Protein AF-A0AAW4WTF5-F1 (afdb_monomer)

pLDDT: mean 86.87, std 12.01, range [52.06, 96.31]

Radius of gyration: 11.49 Å; Cα contacts (8 Å, |Δi|>4):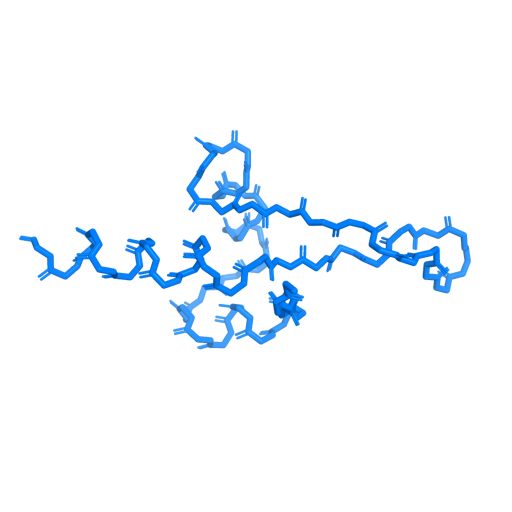 73; chains: 1; bounding box: 23×27×27 Å

Mean predicted aligned error: 4.82 Å

Secondary structure (DSSP, 8-state):
--EEEHHHHHHHHT--HHHHHHHHHHTSS-EE--SB-GGG-B--EEEHHHHHHHHHHHT-

InterPro domains:
  IPR041657 Helix-turn-helix domain, group 17 [PF12728] (3-41)

Structure (mmCIF, N/CA/C/O backbone):
data_AF-A0AAW4WTF5-F1
#
_entry.id   AF-A0AAW4WTF5-F1
#
loop_
_atom_site.group_PDB
_atom_site.id
_atom_site.type_symbol
_atom_site.label_atom_id
_atom_site.label_alt_id
_atom_site.label_comp_id
_atom_site.label_asym_id
_atom_site.label_entity_id
_atom_site.label_seq_id
_atom_site.pdbx_PDB_ins_code
_atom_site.Cartn_x
_atom_site.Cartn_y
_atom_site.Cartn_z
_atom_site.occupancy
_atom_site.B_iso_or_equiv
_atom_site.auth_seq_id
_atom_site.auth_comp_id
_atom_site.auth_asym_id
_atom_site.auth_atom_id
_atom_site.pdbx_PDB_model_num
ATOM 1 N N . MET A 1 1 ? 10.449 10.360 -6.718 1.00 72.44 1 MET A N 1
ATOM 2 C CA . MET A 1 1 ? 9.274 9.693 -6.120 1.00 72.44 1 MET A CA 1
ATOM 3 C C . MET A 1 1 ? 9.795 8.577 -5.233 1.00 72.44 1 MET A C 1
ATOM 5 O O . MET A 1 1 ? 10.526 7.739 -5.743 1.00 72.44 1 MET A O 1
ATOM 9 N N . GLU A 1 2 ? 9.512 8.605 -3.931 1.00 89.12 2 GLU A N 1
ATOM 10 C CA . GLU A 1 2 ? 9.974 7.559 -3.007 1.00 89.12 2 GLU A CA 1
ATOM 11 C C . GLU A 1 2 ? 9.027 6.357 -3.018 1.00 89.12 2 GLU A C 1
ATOM 13 O O . GLU A 1 2 ? 7.801 6.512 -2.977 1.00 89.12 2 GLU A O 1
ATOM 18 N N . LEU A 1 3 ? 9.611 5.160 -3.088 1.00 91.81 3 LEU A N 1
ATOM 19 C CA . LEU A 1 3 ? 8.907 3.889 -3.200 1.00 91.81 3 LEU A CA 1
ATOM 20 C C . LEU A 1 3 ? 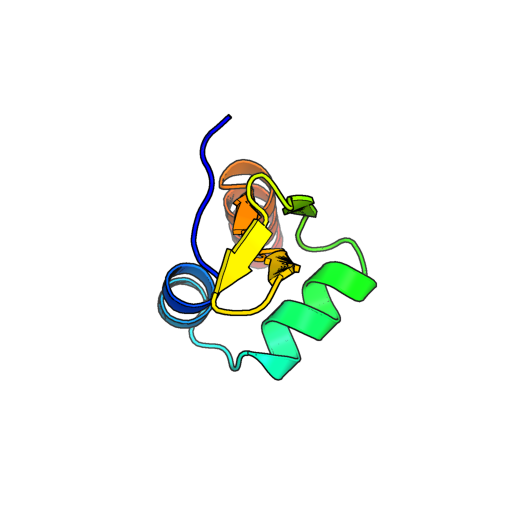9.272 2.980 -2.026 1.00 91.81 3 LEU A C 1
ATOM 22 O O . LEU A 1 3 ? 10.446 2.769 -1.731 1.00 91.81 3 LEU A O 1
ATOM 26 N N . LEU A 1 4 ? 8.254 2.406 -1.398 1.00 91.56 4 LEU A N 1
ATOM 27 C CA . LEU A 1 4 ? 8.347 1.471 -0.286 1.00 91.56 4 LEU A CA 1
ATOM 28 C C . LEU A 1 4 ? 8.024 0.061 -0.776 1.00 91.56 4 LEU A C 1
ATOM 30 O O . LEU A 1 4 ? 7.152 -0.129 -1.626 1.00 91.56 4 LEU A O 1
ATOM 34 N N . SER A 1 5 ? 8.708 -0.947 -0.240 1.00 91.56 5 SER A N 1
ATOM 35 C CA . SER A 1 5 ? 8.325 -2.331 -0.509 1.00 91.56 5 SER A CA 1
ATOM 36 C C . SER A 1 5 ? 6.994 -2.653 0.175 1.00 91.56 5 SER A C 1
ATOM 38 O O . SER A 1 5 ? 6.612 -2.036 1.171 1.00 91.56 5 SER A O 1
ATOM 40 N N . VAL A 1 6 ? 6.285 -3.661 -0.338 1.00 91.75 6 VAL A N 1
ATOM 41 C CA . VAL A 1 6 ? 5.047 -4.146 0.294 1.00 91.75 6 VAL A CA 1
ATOM 42 C C . VAL A 1 6 ? 5.294 -4.597 1.738 1.00 91.75 6 VAL A C 1
ATOM 44 O O . VAL A 1 6 ? 4.435 -4.377 2.581 1.00 91.75 6 VAL A O 1
ATOM 47 N N . GLU A 1 7 ? 6.457 -5.185 2.028 1.00 92.31 7 GLU A N 1
ATOM 48 C CA . GLU A 1 7 ? 6.845 -5.621 3.378 1.00 92.31 7 GLU A CA 1
ATOM 49 C C . GLU A 1 7 ? 6.975 -4.433 4.335 1.00 92.31 7 GLU A C 1
ATOM 51 O O . GLU A 1 7 ? 6.358 -4.438 5.394 1.00 92.31 7 GLU A O 1
ATOM 56 N N . VAL A 1 8 ? 7.651 -3.358 3.915 1.00 93.62 8 VAL A N 1
ATOM 57 C CA . VAL A 1 8 ? 7.760 -2.135 4.725 1.00 93.62 8 VAL A CA 1
ATOM 58 C C . VAL A 1 8 ? 6.379 -1.543 5.013 1.00 93.62 8 VAL A C 1
ATOM 60 O O . VAL A 1 8 ? 6.095 -1.155 6.141 1.00 93.62 8 VAL A O 1
ATOM 63 N N . VAL A 1 9 ? 5.480 -1.509 4.025 1.00 94.19 9 VAL A N 1
ATOM 64 C CA . VAL A 1 9 ? 4.116 -0.992 4.229 1.00 94.19 9 VAL A CA 1
ATOM 65 C C . VAL A 1 9 ? 3.287 -1.892 5.149 1.00 94.19 9 VAL A C 1
ATOM 67 O O . VAL A 1 9 ? 2.489 -1.383 5.936 1.00 94.19 9 VAL A O 1
ATOM 70 N N . MET A 1 10 ? 3.472 -3.213 5.082 1.00 95.25 10 MET A N 1
ATOM 71 C CA . MET A 1 10 ? 2.835 -4.145 6.016 1.00 95.25 10 MET A CA 1
ATOM 72 C C . MET A 1 10 ? 3.248 -3.848 7.457 1.00 95.25 10 MET A C 1
ATOM 74 O O . MET A 1 10 ? 2.370 -3.738 8.315 1.00 95.25 10 MET A O 1
ATOM 78 N N . ASP A 1 11 ? 4.546 -3.661 7.695 1.00 94.94 11 ASP A N 1
ATOM 79 C CA . ASP A 1 11 ? 5.087 -3.370 9.023 1.00 94.94 11 ASP A CA 1
ATOM 80 C C . ASP A 1 11 ? 4.631 -1.994 9.526 1.00 94.94 11 ASP A C 1
ATOM 82 O O . ASP A 1 11 ? 4.163 -1.872 10.657 1.00 94.94 11 ASP A O 1
ATOM 86 N N . MET A 1 12 ? 4.675 -0.966 8.671 1.00 92.56 12 MET A N 1
ATOM 87 C CA . MET A 1 12 ? 4.248 0.396 9.023 1.00 92.56 12 MET A CA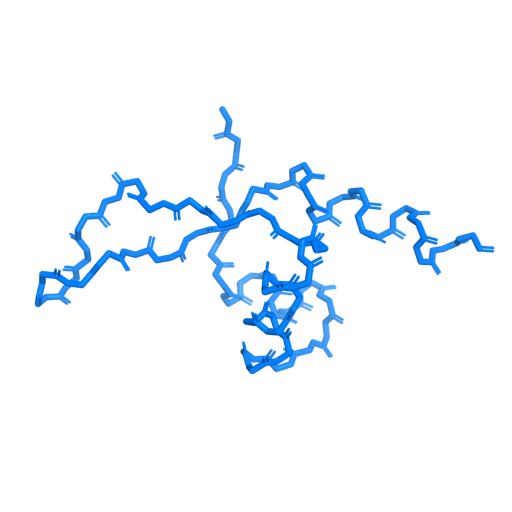 1
ATOM 88 C C . MET A 1 12 ? 2.768 0.483 9.401 1.00 92.56 12 MET A C 1
ATOM 90 O O . MET A 1 12 ? 2.400 1.230 10.306 1.00 92.56 12 MET A O 1
ATOM 94 N N . LEU A 1 13 ? 1.906 -0.239 8.683 1.00 92.56 13 LEU A N 1
ATOM 95 C CA . LEU A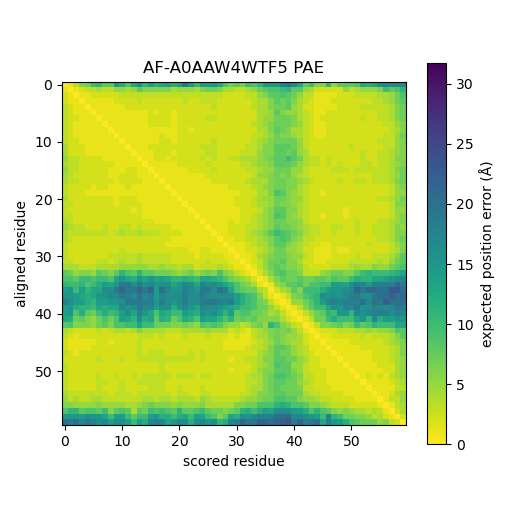 1 13 ? 0.460 -0.190 8.899 1.00 92.56 13 LEU A CA 1
ATOM 96 C C . LEU A 1 13 ? -0.033 -1.272 9.870 1.00 92.56 13 LEU A C 1
ATOM 98 O O . LEU A 1 13 ? -1.205 -1.248 10.250 1.00 92.56 13 LEU A O 1
ATOM 102 N N . GLY A 1 14 ? 0.821 -2.229 10.247 1.00 94.56 14 GLY A N 1
ATOM 103 C CA . GLY A 1 14 ? 0.447 -3.381 11.067 1.00 94.56 14 GLY A CA 1
ATOM 104 C C . GLY A 1 14 ? -0.588 -4.286 10.390 1.00 94.56 14 GLY A C 1
ATOM 105 O O . GLY A 1 14 ? -1.503 -4.785 11.046 1.00 94.56 14 GLY A O 1
ATOM 106 N N . VAL A 1 15 ? -0.501 -4.468 9.066 1.00 94.94 15 VAL A N 1
ATOM 107 C CA . VAL A 1 15 ? -1.499 -5.223 8.284 1.00 94.94 15 VAL A CA 1
ATOM 108 C C . VAL A 1 15 ? -0.879 -6.302 7.404 1.00 94.94 15 VAL A C 1
ATOM 110 O O . VAL A 1 15 ? 0.294 -6.286 7.055 1.00 94.94 15 VAL A O 1
ATOM 113 N N . THR A 1 16 ? -1.710 -7.251 6.974 1.00 96.25 16 THR A N 1
ATOM 114 C CA . THR A 1 16 ? -1.272 -8.333 6.085 1.00 96.25 16 THR A CA 1
ATOM 115 C C . THR A 1 16 ? -1.073 -7.865 4.642 1.00 96.25 16 THR A C 1
ATOM 117 O O . THR A 1 16 ? -1.724 -6.930 4.169 1.00 96.25 16 THR A O 1
ATOM 120 N N . ARG A 1 17 ? -0.288 -8.624 3.868 1.00 93.88 17 ARG A N 1
ATOM 121 C CA . ARG A 1 17 ? -0.132 -8.429 2.415 1.00 93.88 17 ARG A CA 1
ATOM 122 C C . ARG A 1 17 ? -1.463 -8.383 1.659 1.00 93.88 17 ARG A C 1
ATOM 124 O O . ARG A 1 17 ? -1.627 -7.612 0.711 1.00 93.88 17 ARG A O 1
ATOM 131 N N . ARG A 1 18 ? -2.423 -9.224 2.065 1.00 96.00 18 ARG A N 1
ATOM 132 C CA . ARG A 1 18 ? -3.768 -9.262 1.471 1.00 96.00 18 ARG A CA 1
ATOM 133 C C . ARG A 1 18 ? -4.502 -7.949 1.718 1.00 96.00 18 ARG A C 1
ATOM 135 O O . ARG A 1 18 ? -5.145 -7.440 0.804 1.00 96.00 18 ARG A O 1
ATOM 142 N N . THR A 1 19 ? -4.369 -7.389 2.917 1.00 95.69 19 THR A N 1
ATOM 143 C CA . THR A 1 19 ? -4.922 -6.075 3.258 1.00 95.69 19 THR A CA 1
ATOM 144 C C . THR A 1 19 ? -4.301 -4.987 2.394 1.00 95.69 19 THR A C 1
ATOM 146 O O . THR A 1 19 ? -5.047 -4.259 1.751 1.00 95.69 19 THR A O 1
ATOM 149 N N . VAL A 1 20 ? -2.970 -4.948 2.271 1.00 94.62 20 VAL A N 1
ATOM 150 C CA . VAL A 1 20 ? -2.278 -3.983 1.398 1.00 94.62 20 VAL A CA 1
ATOM 151 C C . VAL A 1 20 ? -2.773 -4.082 -0.051 1.00 94.62 20 VAL A C 1
ATOM 153 O O . VAL A 1 20 ? -3.092 -3.079 -0.680 1.00 94.62 20 VAL A O 1
ATOM 156 N N . THR A 1 21 ? -2.939 -5.300 -0.571 1.00 94.56 21 THR A N 1
ATOM 157 C CA . THR A 1 21 ? -3.469 -5.514 -1.930 1.00 94.56 21 THR A CA 1
ATOM 158 C C . THR A 1 21 ? -4.908 -5.007 -2.072 1.00 94.56 21 THR A C 1
ATOM 160 O O . THR A 1 21 ? -5.268 -4.429 -3.095 1.00 94.56 21 THR A O 1
ATOM 163 N N . ASN A 1 22 ? -5.746 -5.214 -1.054 1.00 96.31 22 ASN A N 1
ATOM 164 C CA . ASN A 1 22 ? -7.113 -4.697 -1.044 1.00 96.31 22 ASN A CA 1
ATOM 165 C C . ASN A 1 22 ? -7.145 -3.165 -0.983 1.00 96.31 22 ASN A C 1
ATOM 167 O O . ASN A 1 22 ? -7.978 -2.570 -1.655 1.00 9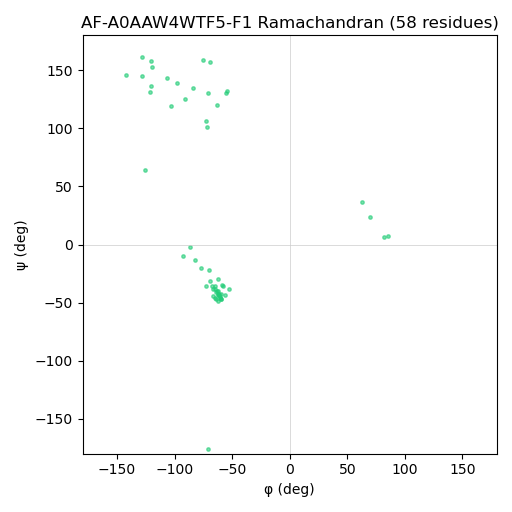6.31 22 ASN A O 1
ATOM 171 N N . MET A 1 23 ? -6.244 -2.543 -0.224 1.00 94.94 23 MET A N 1
ATOM 172 C CA . MET A 1 23 ? -6.097 -1.086 -0.148 1.00 94.94 23 MET A CA 1
ATOM 173 C C . MET 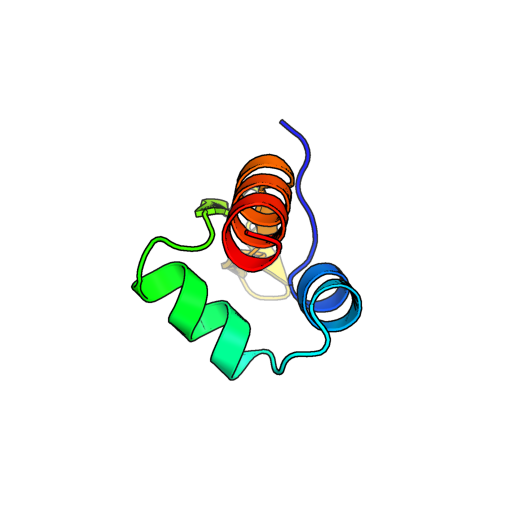A 1 23 ? -5.701 -0.498 -1.506 1.00 94.94 23 MET A C 1
ATOM 175 O O . MET A 1 23 ? -6.314 0.461 -1.962 1.00 94.94 23 MET A O 1
ATOM 179 N N . ILE A 1 24 ? -4.768 -1.141 -2.217 1.00 94.50 24 ILE A N 1
ATOM 180 C CA . ILE A 1 24 ? -4.417 -0.759 -3.595 1.00 94.50 24 ILE A CA 1
ATOM 181 C C . ILE A 1 24 ? -5.645 -0.849 -4.514 1.00 94.50 24 ILE A C 1
ATOM 183 O O . ILE A 1 24 ? -5.937 0.086 -5.252 1.00 94.50 24 ILE A O 1
ATOM 187 N N . LYS A 1 25 ? -6.415 -1.945 -4.444 1.00 94.50 25 LYS A N 1
ATOM 188 C CA . LYS A 1 25 ? -7.638 -2.118 -5.254 1.00 94.50 25 LYS A CA 1
ATOM 189 C C . LYS A 1 25 ? -8.721 -1.073 -4.969 1.00 94.50 25 LYS A C 1
ATOM 191 O O . LYS A 1 25 ? -9.515 -0.790 -5.857 1.00 94.50 25 LYS A O 1
ATOM 196 N N . ARG A 1 26 ? -8.783 -0.549 -3.742 1.00 93.50 26 ARG A N 1
ATOM 197 C CA . ARG A 1 26 ? -9.727 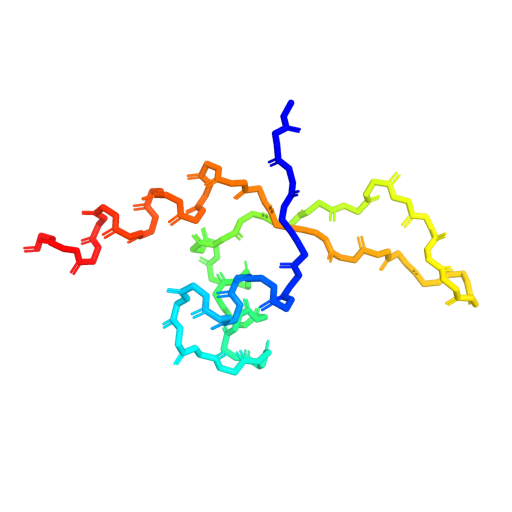0.507 -3.339 1.00 93.50 26 ARG A CA 1
ATOM 198 C C . ARG A 1 26 ? -9.256 1.911 -3.720 1.00 93.50 26 ARG A C 1
ATOM 200 O O . ARG A 1 26 ? -10.060 2.831 -3.678 1.00 93.50 26 ARG A O 1
ATOM 207 N N . GLY A 1 27 ? -7.987 2.066 -4.097 1.00 92.88 27 GLY A N 1
ATOM 208 C CA . GLY A 1 27 ? -7.364 3.365 -4.346 1.00 92.88 27 GLY A CA 1
ATOM 209 C C . GLY A 1 27 ? -6.802 4.040 -3.091 1.00 92.88 27 GLY A C 1
ATOM 210 O O . GLY A 1 27 ? -6.351 5.177 -3.177 1.00 92.88 27 GLY A O 1
ATOM 211 N N . ASP A 1 28 ? -6.782 3.346 -1.948 1.00 93.88 28 ASP A N 1
ATOM 212 C CA . ASP A 1 28 ? -6.222 3.864 -0.692 1.00 93.88 28 ASP A CA 1
ATOM 213 C C . ASP A 1 28 ? -4.687 3.991 -0.768 1.00 93.88 28 ASP A C 1
ATOM 215 O O . ASP A 1 28 ? -4.090 4.859 -0.137 1.00 93.88 28 ASP A O 1
ATOM 219 N N . LEU A 1 29 ? -4.039 3.110 -1.542 1.00 95.38 29 LEU A N 1
ATOM 220 C CA . LEU A 1 29 ? -2.595 3.100 -1.785 1.00 95.38 29 LEU A CA 1
ATOM 221 C C . LEU A 1 29 ? -2.307 3.060 -3.286 1.00 95.38 29 LEU A C 1
ATOM 223 O O . LEU A 1 29 ? -2.997 2.375 -4.040 1.00 95.38 29 LEU A O 1
ATOM 227 N N . ILE A 1 30 ? -1.239 3.734 -3.710 1.00 95.06 30 ILE A N 1
ATOM 228 C CA . ILE A 1 30 ? -0.798 3.754 -5.108 1.00 95.06 30 ILE A CA 1
ATOM 229 C C . ILE A 1 30 ? 0.410 2.833 -5.247 1.00 95.06 30 ILE A C 1
ATOM 231 O O . ILE A 1 30 ? 1.440 3.057 -4.603 1.00 95.06 30 ILE A O 1
ATOM 235 N N . ALA A 1 31 ? 0.266 1.808 -6.087 1.00 93.31 31 ALA A N 1
ATOM 236 C CA . ALA A 1 31 ? 1.323 0.860 -6.403 1.00 93.31 31 ALA A CA 1
ATOM 237 C C . ALA A 1 31 ? 2.025 1.218 -7.715 1.00 93.31 31 ALA A C 1
ATOM 239 O O . ALA A 1 31 ? 1.378 1.537 -8.708 1.00 93.31 31 ALA A O 1
ATOM 240 N N . GLU A 1 32 ? 3.343 1.083 -7.709 1.00 91.56 32 GLU A N 1
ATOM 241 C CA . GLU A 1 32 ? 4.233 1.278 -8.843 1.00 91.56 32 GLU A CA 1
ATOM 242 C C . GLU A 1 32 ? 4.993 -0.016 -9.133 1.00 91.56 32 GLU A C 1
ATOM 244 O O . GLU A 1 32 ? 5.259 -0.830 -8.241 1.00 91.56 32 GLU A O 1
ATOM 249 N N . TYR A 1 33 ? 5.379 -0.191 -10.393 1.00 88.06 33 TYR A N 1
ATOM 250 C CA . TYR A 1 33 ? 6.081 -1.383 -10.870 1.00 88.06 33 TYR A CA 1
ATOM 251 C C . TYR A 1 33 ? 7.386 -0.992 -11.577 1.00 88.06 33 TYR A C 1
ATOM 253 O O . TYR A 1 33 ? 7.529 -1.207 -12.780 1.00 88.06 33 TYR A O 1
ATOM 261 N N . PRO A 1 34 ? 8.347 -0.392 -10.848 1.00 74.94 34 PRO A N 1
ATOM 262 C CA . PRO A 1 34 ? 9.520 0.257 -11.439 1.00 74.94 34 PRO A CA 1
ATOM 263 C C . PRO A 1 34 ? 10.521 -0.722 -12.067 1.00 74.94 34 PRO A C 1
ATOM 265 O O . PRO A 1 34 ? 11.334 -0.322 -12.895 1.00 74.94 34 PRO A O 1
ATOM 268 N N . GLN A 1 35 ? 10.507 -1.995 -11.658 1.00 70.00 35 GLN A N 1
ATOM 269 C CA . GLN A 1 35 ? 11.420 -3.018 -12.162 1.00 70.00 35 GLN A CA 1
ATOM 270 C C . GLN A 1 35 ? 10.725 -4.367 -12.312 1.00 70.00 35 GLN A C 1
ATOM 272 O O . GLN A 1 35 ? 9.895 -4.768 -11.489 1.00 70.00 35 GLN A O 1
ATOM 277 N N . THR A 1 36 ? 11.138 -5.112 -13.332 1.00 65.44 36 THR A N 1
ATOM 278 C CA . THR A 1 36 ? 10.811 -6.525 -13.494 1.00 65.44 36 THR A CA 1
ATOM 279 C C . THR A 1 36 ? 11.615 -7.336 -12.471 1.00 65.44 36 THR A C 1
ATOM 281 O O . THR A 1 36 ? 12.826 -7.486 -12.592 1.00 65.44 36 THR A O 1
ATOM 284 N N . GLY A 1 37 ? 10.960 -7.827 -11.424 1.00 64.69 37 GLY A N 1
ATOM 285 C CA . GLY A 1 37 ? 11.568 -8.627 -10.360 1.00 64.69 37 GLY A CA 1
ATOM 286 C C . GLY A 1 37 ? 11.968 -10.047 -10.785 1.00 64.69 37 GLY A C 1
ATOM 287 O O . GLY A 1 37 ? 11.853 -10.453 -11.947 1.00 64.69 37 GLY A O 1
ATOM 288 N N . LYS A 1 38 ? 12.454 -10.840 -9.815 1.00 58.53 38 LYS A N 1
ATOM 289 C CA . LYS A 1 38 ? 12.944 -12.215 -10.043 1.00 58.53 38 LYS A CA 1
ATOM 290 C C . LYS A 1 38 ? 11.875 -13.066 -10.748 1.00 58.53 38 LYS A C 1
ATOM 292 O O . LYS A 1 38 ? 10.727 -13.115 -10.311 1.00 58.53 38 LYS A O 1
ATOM 297 N N . ARG A 1 39 ? 12.279 -13.777 -11.811 1.00 68.56 39 ARG A N 1
ATOM 298 C CA . ARG A 1 39 ? 11.415 -14.569 -12.720 1.00 68.56 39 ARG A CA 1
ATOM 299 C C . ARG A 1 39 ? 10.478 -13.750 -13.623 1.00 68.56 39 ARG A C 1
ATOM 301 O O . ARG A 1 39 ? 9.456 -14.272 -14.057 1.00 68.56 39 ARG A O 1
ATOM 308 N N . GLY A 1 40 ? 10.793 -12.484 -13.898 1.00 62.78 40 GLY A N 1
ATOM 309 C CA . GLY A 1 40 ? 10.003 -11.672 -14.830 1.00 62.78 40 GLY A CA 1
ATOM 310 C C . GLY A 1 40 ? 8.741 -11.052 -14.215 1.00 62.78 40 GLY A C 1
ATOM 311 O O . GLY A 1 40 ? 7.939 -10.468 -14.936 1.00 62.78 40 GLY A O 1
ATOM 312 N N . ARG A 1 41 ? 8.533 -11.174 -12.895 1.00 58.94 41 ARG A N 1
ATOM 313 C CA . ARG A 1 41 ? 7.362 -10.600 -12.213 1.00 58.94 41 ARG A CA 1
ATOM 314 C C . ARG A 1 41 ? 7.673 -9.196 -11.711 1.00 58.94 41 ARG A C 1
ATOM 316 O O . ARG A 1 41 ? 8.622 -9.076 -10.947 1.00 58.94 41 ARG A O 1
ATOM 323 N N . PRO A 1 42 ? 6.888 -8.165 -12.054 1.00 64.25 42 PRO A N 1
ATOM 324 C CA . PRO A 1 42 ? 7.140 -6.809 -11.584 1.00 64.25 42 PRO A CA 1
ATOM 325 C C . PRO A 1 42 ? 7.212 -6.735 -10.053 1.00 64.25 42 PRO A C 1
ATOM 327 O O . PRO A 1 42 ? 6.339 -7.264 -9.358 1.00 64.25 42 PRO A O 1
ATOM 330 N N . SER A 1 43 ? 8.259 -6.100 -9.527 1.00 78.19 43 SER A N 1
ATOM 331 C CA . SER A 1 43 ? 8.389 -5.843 -8.093 1.00 78.19 43 SER A CA 1
ATOM 332 C C . SER A 1 43 ? 7.391 -4.756 -7.717 1.00 78.19 43 SER A C 1
ATOM 334 O O . SER A 1 43 ? 7.618 -3.583 -7.998 1.00 78.19 43 SER A O 1
ATOM 336 N N . MET A 1 44 ? 6.262 -5.160 -7.134 1.00 88.12 44 MET A N 1
ATOM 337 C CA . MET A 1 44 ? 5.247 -4.237 -6.633 1.00 88.12 44 MET A CA 1
ATOM 338 C C . MET A 1 44 ? 5.846 -3.391 -5.511 1.00 88.12 44 MET A C 1
ATOM 340 O O . MET A 1 44 ? 6.260 -3.925 -4.479 1.00 88.12 44 MET A O 1
ATOM 344 N N . MET A 1 45 ? 5.857 -2.084 -5.721 1.00 92.31 45 MET A N 1
ATOM 345 C CA . MET A 1 45 ? 6.270 -1.081 -4.750 1.00 92.31 45 MET A CA 1
ATOM 346 C C . MET A 1 45 ? 5.102 -0.132 -4.496 1.00 92.31 45 MET A C 1
ATOM 348 O O . MET A 1 45 ? 4.195 -0.033 -5.314 1.00 92.31 45 MET A O 1
ATOM 352 N N . ILE A 1 46 ? 5.097 0.559 -3.365 1.00 93.50 46 ILE A N 1
ATOM 353 C CA . ILE A 1 46 ? 4.026 1.472 -2.964 1.00 93.50 46 ILE A CA 1
ATOM 354 C C . ILE A 1 46 ? 4.617 2.857 -2.789 1.00 93.50 46 ILE A C 1
ATOM 356 O O . ILE A 1 46 ? 5.690 3.022 -2.217 1.00 93.50 46 ILE A O 1
ATOM 360 N N . THR A 1 47 ? 3.925 3.870 -3.282 1.00 94.88 47 THR A N 1
ATOM 361 C CA . THR A 1 47 ? 4.395 5.250 -3.164 1.00 94.88 47 THR A CA 1
ATOM 362 C C . THR A 1 47 ? 4.289 5.719 -1.714 1.00 94.88 47 THR A C 1
ATOM 364 O O . THR A 1 47 ? 3.233 5.586 -1.082 1.00 94.88 47 THR A O 1
ATOM 367 N N . ALA A 1 48 ? 5.370 6.295 -1.184 1.00 93.31 48 ALA A N 1
ATOM 368 C CA . ALA A 1 48 ? 5.402 6.784 0.196 1.00 93.31 48 ALA A CA 1
ATOM 369 C C . ALA A 1 48 ? 4.313 7.843 0.463 1.00 93.31 48 ALA A C 1
ATOM 371 O O . ALA A 1 48 ? 3.700 7.853 1.528 1.00 93.31 48 ALA A O 1
ATOM 372 N N . SER A 1 49 ? 4.006 8.678 -0.537 1.00 93.62 49 SER A N 1
ATOM 373 C CA . SER A 1 49 ? 2.963 9.707 -0.465 1.00 93.62 49 SER A CA 1
ATOM 374 C C . SER A 1 49 ? 1.563 9.130 -0.247 1.00 93.62 49 SER A C 1
ATOM 376 O O . SER A 1 49 ? 0.826 9.637 0.595 1.00 93.62 49 SER A O 1
ATOM 378 N N . SER A 1 50 ? 1.190 8.055 -0.952 1.00 94.12 50 SER A N 1
ATOM 379 C CA . SER A 1 50 ? -0.118 7.414 -0.748 1.00 94.12 50 SER A CA 1
ATOM 380 C C . SER A 1 50 ? -0.249 6.805 0.651 1.00 94.12 50 SER A C 1
ATOM 382 O O . SER A 1 50 ? -1.284 6.957 1.294 1.00 94.12 50 SER A O 1
ATOM 384 N N . CYS A 1 51 ? 0.833 6.211 1.167 1.00 92.69 51 CYS A N 1
ATOM 385 C CA . CYS A 1 51 ? 0.876 5.665 2.522 1.00 92.69 51 CYS A CA 1
ATOM 386 C C . CYS A 1 51 ? 0.731 6.770 3.584 1.00 92.69 51 CYS A C 1
ATOM 388 O O . CYS A 1 51 ? -0.088 6.655 4.498 1.00 92.69 51 CYS A O 1
ATOM 390 N N . GLY A 1 52 ? 1.462 7.879 3.424 1.00 91.81 52 GLY A N 1
ATOM 391 C CA . GLY A 1 52 ? 1.353 9.048 4.300 1.00 91.81 52 GLY A CA 1
ATOM 392 C C . GLY A 1 52 ? -0.052 9.655 4.298 1.00 91.81 52 GLY A C 1
ATOM 393 O O . GLY A 1 52 ? -0.616 9.907 5.361 1.00 91.81 52 GLY A O 1
ATOM 394 N N . ASN A 1 53 ? -0.661 9.814 3.119 1.00 93.19 53 ASN A N 1
ATOM 395 C CA . ASN A 1 53 ? -2.029 10.320 2.993 1.00 93.19 53 ASN A CA 1
ATOM 396 C C . ASN A 1 53 ? -3.049 9.414 3.694 1.00 93.19 53 ASN A C 1
ATOM 398 O O . ASN A 1 53 ? -3.920 9.917 4.403 1.00 93.19 53 ASN A O 1
ATOM 402 N N . TYR A 1 54 ? -2.926 8.094 3.533 1.00 92.19 54 TYR A N 1
ATOM 403 C CA . TYR A 1 54 ? -3.797 7.133 4.207 1.00 92.19 54 TYR A CA 1
ATOM 404 C C . TYR A 1 54 ? -3.698 7.249 5.736 1.00 92.19 54 TYR A C 1
ATOM 406 O O . TYR A 1 54 ? -4.721 7.319 6.419 1.00 92.19 54 TYR A O 1
ATOM 414 N N . LEU A 1 55 ? -2.480 7.332 6.281 1.00 90.44 55 LEU A N 1
ATOM 415 C CA . LEU A 1 55 ? -2.256 7.497 7.721 1.00 90.44 55 LEU A CA 1
ATOM 416 C C . LEU A 1 55 ? -2.856 8.803 8.260 1.00 90.44 55 LEU A C 1
ATOM 418 O O . LEU A 1 55 ? -3.501 8.794 9.308 1.00 90.44 55 LEU A O 1
ATOM 422 N N . LEU A 1 56 ? -2.699 9.909 7.527 1.00 90.06 56 LEU A N 1
ATOM 423 C CA . LEU A 1 56 ? -3.268 11.206 7.904 1.00 90.06 56 LEU A CA 1
ATOM 424 C C . LEU A 1 56 ? -4.802 11.208 7.891 1.00 90.06 56 LEU A C 1
ATOM 426 O O . LEU A 1 56 ? -5.416 11.859 8.733 1.00 90.06 56 LEU A O 1
ATOM 430 N N . GLN A 1 57 ? -5.427 10.486 6.958 1.00 87.12 57 GLN A N 1
ATOM 431 C CA . GLN A 1 57 ? -6.887 10.367 6.894 1.00 87.12 57 GLN A CA 1
ATOM 432 C C . GLN A 1 57 ? -7.448 9.477 8.002 1.00 87.12 57 GLN A C 1
ATOM 434 O O . GLN A 1 57 ? -8.518 9.771 8.518 1.00 87.12 57 GLN A O 1
ATOM 439 N N . LYS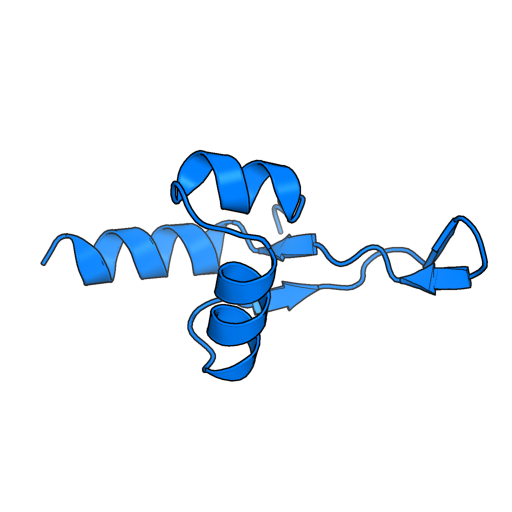 A 1 58 ? -6.733 8.413 8.389 1.00 77.62 58 LYS A N 1
ATOM 440 C CA . LYS A 1 58 ? -7.177 7.493 9.446 1.00 77.62 58 LYS A CA 1
ATOM 441 C C . LYS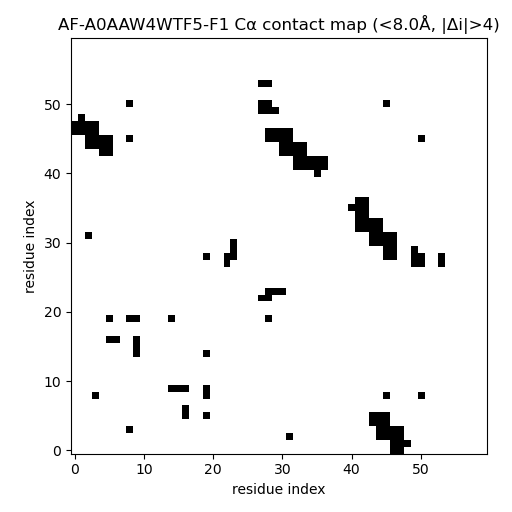 A 1 58 ? -6.999 8.040 10.867 1.00 77.62 58 LYS A C 1
ATOM 443 O O . LYS A 1 58 ? -7.586 7.493 11.795 1.00 77.62 58 LYS A O 1
ATOM 448 N N . GLY A 1 59 ? -6.129 9.037 11.038 1.00 60.59 59 GLY A N 1
ATOM 449 C CA . GLY A 1 59 ? -5.889 9.725 12.310 1.00 60.59 59 GLY A CA 1
ATOM 450 C C . GLY A 1 59 ? -6.839 10.896 12.587 1.00 60.59 59 GLY A C 1
ATOM 451 O O . GLY A 1 59 ? -6.717 11.519 13.640 1.00 60.59 59 GLY A O 1
ATOM 452 N N . ARG A 1 60 ? -7.743 11.210 11.653 1.00 52.06 60 ARG A N 1
ATOM 453 C CA . ARG A 1 60 ? -8.880 12.120 11.845 1.00 52.06 60 ARG A CA 1
ATOM 454 C C . ARG A 1 60 ? -10.132 11.327 12.192 1.00 52.06 60 ARG A C 1
ATOM 456 O O . ARG A 1 60 ? -10.952 11.888 12.946 1.00 52.06 60 ARG A O 1
#

Foldseek 3Di:
DDWAALVRLCVVVVHDSVVVVVCCVVVLWPWDQPDQDDPRRGRTITDPVSSVVSVVVVVD

Sequence (60 aa):
MELLSVEVVMDMLGVTRRTVTNMIKRGDLIAEYPQTGKRGRPSMMITASSCGNYLLQKGR

Solvent-accessible surface area (backbone atoms only — not comparable to full-atom values): 3492 Å² total; per-residue (Å²): 135,63,72,36,49,58,67,57,52,23,65,76,68,71,46,52,71,67,53,54,52,50,33,38,75,72,64,55,31,50,74,46,63,90,44,73,29,87,93,73,43,60,42,64,26,31,34,48,65,32,51,51,51,43,53,59,60,73,74,106

Organism: NCBI:txid39491

Nearest PDB structures (foldseek):
  4j2n-assembly1_A  TM=8.866E-01  e=6.282E-03  Pukovnikvirus pukovnik
  6amk-assembly1_A  TM=8.077E-01  e=3.673E-02  Streptomyces venezuelae
  6amk-assembly1_B  TM=8.540E-01  e=6.197E-02  Streptomyces venezuelae
  6pig-assembly1_I  TM=6.363E-01  e=5.363E-01  Vibrio cholerae
  4lhf-assembly1_A  TM=5.986E-01  e=9.050E-01  Peduovirus P2